Protein AF-A0A077QF29-F1 (afdb_monomer_lite)

Radius of gyration: 17.37 Å; chains: 1; bounding box: 36×33×51 Å

Organism: NCBI:txid1379677

pLDDT: mean 88.94, std 11.39, range [48.34, 98.44]

Secondary structure (DSSP, 8-state):
--EEES-TTS--GGGBTTTEEEGGGS-EE------S-HHHHHHHHHHHHHHHTTTSEEEEEE-PPPPHHHHHSTTTTSS--HHHHHHHHHHHHHHHHGGG--SSS--SEEEESS--SSHHHHHHHHHHHHHHS---

Foldseek 3Di:
DAAEAADPVDDCPPCDVVRYHYPVVFQEDDDFQAALDLVSRLVVQLVCLVVPQLPGQYERALAHDDDPVCVVCVPPPPHDDSVRSQVVSVVCPCVSQVVSQDLRRHHPHYDGPDPDDCPVVVSNVVSCCRNPVPDD

Structure (mmCIF, N/CA/C/O backbone):
data_AF-A0A077QF29-F1
#
_entry.id   AF-A0A077QF29-F1
#
loop_
_atom_site.group_PDB
_atom_site.id
_atom_site.type_symbol
_atom_site.label_atom_id
_atom_site.label_alt_id
_atom_site.label_comp_id
_atom_site.label_asym_id
_atom_site.label_entity_id
_atom_site.label_seq_id
_atom_site.pdbx_PDB_ins_code
_atom_site.Cartn_x
_atom_site.Cartn_y
_atom_site.Cartn_z
_atom_site.occupancy
_atom_site.B_iso_or_equiv
_atom_site.auth_seq_id
_atom_site.auth_comp_id
_atom_site.auth_asym_id
_atom_site.auth_atom_id
_atom_site.pdbx_PDB_model_num
ATOM 1 N N . MET A 1 1 ? -7.093 -14.120 17.976 1.00 74.12 1 MET A N 1
ATOM 2 C CA . MET A 1 1 ? -6.636 -14.261 16.576 1.00 74.12 1 MET A CA 1
ATOM 3 C C . MET A 1 1 ? -7.741 -13.731 15.676 1.00 74.12 1 MET A C 1
ATOM 5 O O . MET A 1 1 ? -8.896 -14.012 15.975 1.00 74.12 1 MET A O 1
ATOM 9 N N . LEU A 1 2 ? -7.404 -12.912 14.676 1.00 86.75 2 LEU A N 1
ATOM 10 C CA . LEU A 1 2 ? -8.354 -12.282 13.752 1.00 86.75 2 LEU A CA 1
ATOM 11 C C . LEU A 1 2 ? -8.259 -12.965 12.385 1.00 86.75 2 LEU A C 1
ATOM 13 O O . LEU A 1 2 ? -7.165 -13.097 11.846 1.00 86.75 2 LEU A O 1
ATOM 17 N N . PHE A 1 3 ? -9.400 -13.349 11.829 1.00 89.75 3 PHE A N 1
ATOM 18 C CA . PHE A 1 3 ? -9.544 -13.897 10.489 1.00 89.75 3 PHE A CA 1
ATOM 19 C C . PHE A 1 3 ? -10.504 -13.026 9.690 1.00 89.75 3 PHE A C 1
ATOM 21 O O . PHE A 1 3 ? -11.614 -12.742 10.141 1.00 89.75 3 PHE A O 1
ATOM 28 N N . VAL A 1 4 ? -10.077 -12.627 8.494 1.00 88.25 4 VAL A N 1
ATOM 29 C CA . VAL A 1 4 ? -10.879 -11.809 7.583 1.00 88.25 4 VAL A CA 1
ATOM 30 C C . VAL A 1 4 ? -11.149 -12.608 6.316 1.00 88.25 4 VAL A C 1
ATOM 32 O O . VAL A 1 4 ? -10.220 -13.052 5.643 1.00 88.25 4 VAL A O 1
ATOM 35 N N . VAL A 1 5 ? -12.425 -12.815 5.999 1.00 89.81 5 VAL A N 1
ATOM 36 C CA . VAL A 1 5 ? -12.879 -13.619 4.863 1.00 89.81 5 VAL A CA 1
ATOM 37 C C . VAL A 1 5 ? -13.361 -12.694 3.751 1.00 89.81 5 VAL A C 1
ATOM 39 O O . VAL A 1 5 ? -14.300 -11.921 3.919 1.00 89.81 5 VAL A O 1
ATOM 42 N N . LYS A 1 6 ? -12.696 -12.763 2.593 1.00 86.12 6 LYS A N 1
ATOM 43 C CA . LYS A 1 6 ? -13.027 -11.933 1.424 1.00 86.12 6 LYS A CA 1
ATOM 44 C C . LYS A 1 6 ? -14.309 -12.387 0.723 1.00 86.12 6 LYS A C 1
ATOM 46 O O . LYS A 1 6 ? -15.031 -11.554 0.190 1.00 86.12 6 LYS A O 1
ATOM 51 N N . ASN A 1 7 ? -14.566 -13.693 0.692 1.00 84.31 7 ASN A N 1
ATOM 52 C CA . ASN A 1 7 ? -15.738 -14.243 0.023 1.00 84.31 7 ASN A CA 1
ATOM 53 C C . ASN A 1 7 ? -16.963 -14.176 0.948 1.00 84.31 7 ASN A C 1
ATOM 55 O O . ASN A 1 7 ? -17.046 -14.933 1.914 1.00 84.31 7 ASN A O 1
ATOM 59 N N . SER A 1 8 ? -17.904 -13.285 0.636 1.00 78.06 8 SER A N 1
ATOM 60 C CA . SER A 1 8 ? -19.168 -13.134 1.366 1.00 78.06 8 SER A CA 1
ATOM 61 C C . SER A 1 8 ? -20.130 -14.311 1.190 1.00 78.06 8 SER A C 1
ATOM 63 O O . SER A 1 8 ? -21.058 -14.442 1.981 1.00 78.06 8 SER A O 1
ATOM 65 N N . ASP A 1 9 ? -19.907 -15.182 0.201 1.00 87.06 9 ASP A N 1
ATOM 66 C CA . ASP A 1 9 ? -20.739 -16.372 -0.028 1.00 87.06 9 ASP A CA 1
ATOM 67 C C . ASP A 1 9 ? -20.445 -17.484 0.994 1.00 87.06 9 ASP A C 1
ATOM 69 O O . ASP A 1 9 ? -21.198 -18.450 1.129 1.00 87.06 9 ASP A O 1
ATOM 73 N N . VAL A 1 10 ? -19.344 -17.361 1.742 1.00 89.38 10 VAL A N 1
ATOM 74 C CA . VAL A 1 10 ? -18.996 -18.280 2.826 1.00 89.38 10 VAL A CA 1
ATOM 75 C C . VAL A 1 10 ? -19.727 -17.858 4.094 1.00 89.38 10 VAL A C 1
ATOM 77 O O . VAL A 1 10 ? -19.377 -16.859 4.709 1.00 89.38 10 VAL A O 1
ATOM 80 N N . SER A 1 11 ? -20.691 -18.657 4.549 1.00 93.00 11 SER A N 1
ATOM 81 C CA . SER A 1 11 ? -21.360 -18.393 5.825 1.00 93.00 11 SER A CA 1
ATOM 82 C C . SER A 1 11 ? -20.416 -18.605 7.012 1.00 93.00 11 SER A C 1
ATOM 84 O O . SER A 1 11 ? -19.929 -19.711 7.257 1.00 93.00 11 SER A O 1
ATOM 86 N N . LEU A 1 12 ? -20.193 -17.544 7.791 1.00 93.50 12 LEU A N 1
ATOM 87 C CA . LEU A 1 12 ? -19.409 -17.606 9.029 1.00 93.50 12 LEU A CA 1
ATOM 88 C C . LEU A 1 12 ? -20.190 -18.200 10.218 1.00 93.50 12 LEU A C 1
ATOM 90 O O . LEU A 1 12 ? -19.576 -18.610 11.209 1.00 93.50 12 LEU A O 1
ATOM 94 N N . GLY A 1 13 ? -21.522 -18.290 10.123 1.00 95.00 13 GLY A N 1
ATOM 95 C CA . GLY A 1 13 ? -22.393 -18.830 11.171 1.00 95.00 13 GLY A CA 1
ATOM 96 C C . GLY A 1 13 ? -22.117 -18.215 12.548 1.00 95.00 13 GLY A C 1
ATOM 97 O O . GLY A 1 13 ? -21.867 -17.020 12.679 1.00 95.00 13 GLY A O 1
ATOM 98 N N . GLU A 1 14 ? -22.088 -19.048 13.589 1.00 96.31 14 GLU A N 1
ATOM 99 C CA . GLU A 1 14 ? -21.855 -18.609 14.975 1.00 96.31 14 GLU A CA 1
ATOM 100 C C . GLU A 1 14 ? -20.451 -18.047 15.255 1.00 96.31 14 GLU A C 1
ATOM 102 O O . GLU A 1 14 ? -20.200 -17.557 16.362 1.00 96.31 14 GLU A O 1
ATOM 107 N N . ARG A 1 15 ? -19.523 -18.153 14.292 1.00 94.81 15 ARG A N 1
ATOM 108 C CA . ARG A 1 15 ? -18.154 -17.623 14.403 1.00 94.81 15 ARG A CA 1
ATOM 109 C C . ARG A 1 15 ? -18.076 -16.147 14.026 1.00 94.81 15 ARG A C 1
ATOM 111 O O . ARG A 1 15 ? -17.096 -15.493 14.387 1.00 94.81 15 ARG A O 1
ATOM 118 N N . TYR A 1 16 ? -19.082 -15.632 13.318 1.00 94.94 16 TYR A N 1
ATOM 119 C CA . TYR A 1 16 ? -19.166 -14.222 12.961 1.00 94.94 16 TYR A CA 1
ATOM 120 C C . TYR A 1 16 ? -19.073 -13.339 14.211 1.00 94.94 16 TYR A C 1
ATOM 122 O O . TYR A 1 16 ? -19.732 -13.601 15.219 1.00 94.94 16 TYR A O 1
ATOM 130 N N . GLY A 1 17 ? -18.204 -12.328 14.178 1.00 92.75 17 GLY A N 1
ATOM 131 C CA . GLY A 1 17 ? -17.962 -11.441 15.319 1.00 92.75 17 GLY A CA 1
ATOM 132 C C . GLY A 1 17 ? -17.128 -12.056 16.452 1.00 92.75 17 GLY A C 1
ATOM 133 O O . GLY A 1 17 ? -16.771 -11.356 17.397 1.00 92.75 17 GLY A O 1
ATOM 134 N N . LYS A 1 18 ? -16.757 -13.342 16.367 1.00 94.19 18 LYS A N 1
ATOM 135 C CA . LYS A 1 18 ? -15.938 -14.060 17.365 1.00 94.19 18 LYS A CA 1
ATOM 136 C C . LYS A 1 18 ? -14.524 -14.325 16.846 1.00 94.19 18 LYS A C 1
ATOM 138 O O . LYS A 1 18 ? -14.000 -15.433 16.941 1.00 94.19 18 LYS A O 1
ATOM 143 N N . GLY A 1 19 ? -13.919 -13.298 16.253 1.00 92.06 19 GLY A N 1
ATOM 144 C CA . GLY A 1 19 ? -12.601 -13.376 15.617 1.00 92.06 19 GLY A CA 1
ATOM 145 C C . GLY A 1 19 ? -12.637 -13.711 14.124 1.00 92.06 19 GLY A C 1
ATOM 146 O O . GLY A 1 19 ? -11.588 -13.646 13.496 1.00 92.06 19 GLY A O 1
ATOM 147 N N . PHE A 1 20 ? -13.808 -14.009 13.552 1.00 94.38 20 PHE A N 1
ATOM 148 C CA . PHE A 1 20 ? -14.023 -14.137 12.109 1.00 94.38 20 PHE A CA 1
ATOM 149 C C . PHE A 1 20 ? -14.941 -13.017 11.629 1.00 94.38 20 PHE A C 1
ATOM 151 O O . PHE A 1 20 ? -16.022 -12.818 12.187 1.00 94.38 20 PHE A O 1
ATOM 158 N N . PHE A 1 21 ? -14.509 -12.317 10.590 1.00 93.00 21 PHE A N 1
ATOM 159 C CA . PHE A 1 21 ? -15.206 -11.174 10.011 1.00 93.00 21 PHE A CA 1
ATOM 160 C C . PHE A 1 21 ? -15.146 -11.262 8.490 1.00 93.00 21 PHE A C 1
ATOM 162 O O . PHE A 1 21 ? -14.212 -11.845 7.932 1.00 93.00 21 PHE A O 1
ATOM 169 N N . TYR A 1 22 ? -16.122 -10.680 7.809 1.00 92.50 22 TYR A N 1
ATOM 170 C CA . TYR A 1 22 ? -16.026 -10.429 6.382 1.00 92.50 22 TYR A CA 1
ATOM 171 C C . TYR A 1 22 ? -15.117 -9.231 6.124 1.00 92.50 22 TYR A C 1
ATOM 173 O O . TYR A 1 22 ? -14.988 -8.329 6.950 1.00 92.50 22 TYR A O 1
ATOM 181 N N . LEU A 1 23 ? -14.506 -9.180 4.941 1.00 87.69 23 LEU A N 1
ATOM 182 C CA . LEU A 1 23 ? -13.708 -8.017 4.548 1.00 87.69 23 LEU A CA 1
ATOM 183 C C . LEU A 1 23 ? -14.537 -6.722 4.546 1.00 87.69 23 LEU A C 1
ATOM 185 O O . LEU A 1 23 ? -14.024 -5.675 4.923 1.00 87.69 23 LEU A O 1
ATOM 189 N N . ASN A 1 24 ? -15.819 -6.818 4.182 1.00 88.50 24 ASN A N 1
ATOM 190 C CA . ASN A 1 24 ? -16.746 -5.685 4.132 1.00 88.50 24 ASN A CA 1
ATOM 191 C C . ASN A 1 24 ? -17.156 -5.161 5.517 1.00 88.50 24 ASN A C 1
ATOM 193 O O . ASN A 1 24 ? -17.722 -4.074 5.597 1.00 88.50 24 ASN A O 1
ATOM 197 N N . ASP A 1 25 ? -16.856 -5.890 6.597 1.00 90.75 25 ASP A N 1
ATOM 198 C CA . ASP A 1 25 ? -17.060 -5.381 7.958 1.00 90.75 25 ASP A CA 1
ATOM 199 C C . ASP A 1 25 ? -16.033 -4.292 8.308 1.00 90.75 25 ASP A C 1
ATOM 201 O O . ASP A 1 25 ? -16.210 -3.539 9.266 1.00 90.75 25 ASP A O 1
ATOM 205 N N . PHE A 1 26 ? -14.950 -4.194 7.530 1.00 88.62 26 PHE A N 1
ATOM 206 C CA . PHE A 1 26 ? -13.930 -3.170 7.676 1.00 88.62 26 PHE A CA 1
ATOM 207 C C . PHE A 1 26 ? -14.148 -2.069 6.646 1.00 88.62 26 PHE A C 1
ATOM 209 O O . PHE A 1 26 ? -14.251 -2.329 5.447 1.00 88.62 26 PHE A O 1
ATOM 216 N N . ASN A 1 27 ? -14.126 -0.817 7.107 1.00 92.44 27 ASN A N 1
ATOM 217 C CA . ASN A 1 27 ? -14.143 0.344 6.225 1.00 92.44 27 ASN A CA 1
ATOM 218 C C . ASN A 1 27 ? -12.773 0.531 5.549 1.00 92.44 27 ASN A C 1
ATOM 220 O O . ASN A 1 27 ? -12.017 1.438 5.897 1.00 92.44 27 ASN A O 1
ATOM 224 N N . MET A 1 28 ? -12.402 -0.390 4.659 1.00 92.56 28 MET A N 1
ATOM 225 C CA . MET A 1 28 ? -11.094 -0.430 4.015 1.00 92.56 28 MET A CA 1
ATOM 226 C C . MET A 1 28 ? -11.155 0.142 2.598 1.00 92.56 28 MET A C 1
ATOM 228 O O . MET A 1 28 ? -11.972 -0.277 1.780 1.00 92.56 28 MET A O 1
ATOM 232 N N . TYR A 1 29 ? -10.227 1.039 2.275 1.00 95.56 29 TYR A N 1
ATOM 233 C CA . TYR A 1 29 ? -9.991 1.479 0.906 1.00 95.56 29 TYR A CA 1
ATOM 234 C C . TYR A 1 29 ? -8.842 0.674 0.287 1.00 95.56 29 TYR A C 1
ATOM 236 O O . TYR A 1 29 ? -7.713 0.712 0.776 1.00 95.56 29 TYR A O 1
ATOM 244 N N . ASN A 1 30 ? -9.132 -0.048 -0.798 1.00 93.19 30 ASN A N 1
ATOM 245 C CA . ASN A 1 30 ? -8.172 -0.881 -1.522 1.00 93.19 30 ASN A CA 1
ATOM 246 C C . ASN A 1 30 ? -8.464 -0.823 -3.031 1.00 93.19 30 ASN A C 1
ATOM 248 O O . ASN A 1 30 ? -9.420 -1.444 -3.502 1.00 93.19 30 ASN A O 1
ATOM 252 N N . ARG A 1 31 ? -7.665 -0.052 -3.781 1.00 94.75 31 ARG A N 1
ATOM 253 C CA . ARG A 1 31 ? -7.764 0.058 -5.246 1.00 94.75 31 ARG A CA 1
ATOM 254 C C . ARG A 1 31 ? -6.401 0.304 -5.893 1.00 94.75 31 ARG A C 1
ATOM 256 O O . ARG A 1 31 ? -5.800 1.363 -5.685 1.00 94.75 31 ARG A O 1
ATOM 263 N N . TYR A 1 32 ? -6.007 -0.600 -6.787 1.00 93.12 32 TYR A N 1
ATOM 264 C CA . TYR A 1 32 ? -4.843 -0.446 -7.665 1.00 93.12 32 TYR A CA 1
ATOM 265 C C . TYR A 1 32 ? -4.910 0.820 -8.529 1.00 93.12 32 TYR A C 1
ATOM 267 O O . TYR A 1 32 ? -5.989 1.360 -8.798 1.00 93.12 32 TYR A O 1
ATOM 275 N N . SER A 1 33 ? -3.741 1.285 -8.967 1.00 94.00 33 SER A N 1
ATOM 276 C CA . SER A 1 33 ? -3.586 2.356 -9.958 1.00 94.00 33 SER A CA 1
ATOM 277 C C . SER A 1 33 ? -3.821 1.877 -11.395 1.00 94.00 33 SER A C 1
ATOM 279 O O . SER A 1 33 ? -4.205 2.681 -12.237 1.00 94.00 33 SER A O 1
ATOM 281 N N . ASN A 1 34 ? -3.640 0.574 -11.659 1.00 92.38 34 ASN A N 1
ATOM 282 C CA . ASN A 1 34 ? -3.739 -0.051 -12.984 1.00 92.38 34 ASN A CA 1
ATOM 283 C C . ASN A 1 34 ? -2.832 0.622 -14.030 1.00 92.38 34 ASN A C 1
ATOM 285 O O . ASN A 1 34 ? -3.274 0.954 -15.129 1.00 92.38 34 ASN A O 1
ATOM 289 N N . THR A 1 35 ? -1.570 0.859 -13.671 1.00 91.00 35 THR A N 1
ATOM 290 C CA . THR A 1 35 ? -0.559 1.391 -14.588 1.00 91.00 35 THR A CA 1
ATOM 291 C C . THR A 1 35 ? 0.790 0.714 -14.382 1.00 91.00 35 THR A C 1
ATOM 293 O O . THR A 1 35 ? 1.133 0.278 -13.284 1.00 91.00 35 THR A O 1
ATOM 296 N N . GLU A 1 36 ? 1.551 0.665 -15.463 1.00 88.44 36 GLU A N 1
ATOM 297 C CA . GLU A 1 36 ? 2.948 0.264 -15.569 1.00 88.44 36 GLU A CA 1
ATOM 298 C C . GLU A 1 36 ? 3.922 1.398 -15.223 1.00 88.44 36 GLU A C 1
ATOM 300 O O . GLU A 1 36 ? 5.120 1.177 -15.105 1.00 88.44 36 GLU A O 1
ATOM 305 N N . ASN A 1 37 ? 3.434 2.633 -15.078 1.00 92.94 37 ASN A N 1
ATOM 306 C CA . ASN A 1 37 ? 4.279 3.794 -14.847 1.00 92.94 37 ASN A CA 1
ATOM 307 C C . ASN A 1 37 ? 4.405 4.103 -13.346 1.00 92.94 37 ASN A C 1
ATOM 309 O O . ASN A 1 37 ? 3.422 4.461 -12.692 1.00 92.94 37 ASN A O 1
ATOM 313 N N . LEU A 1 38 ? 5.632 4.036 -12.818 1.00 94.62 38 LEU A N 1
ATOM 314 C CA . LEU A 1 38 ? 5.944 4.295 -11.406 1.00 94.62 38 LEU A CA 1
ATOM 315 C C . LEU A 1 38 ? 5.432 5.648 -10.903 1.00 94.62 38 LEU A C 1
ATOM 317 O O . LEU A 1 38 ? 4.818 5.719 -9.838 1.00 94.62 38 LEU A O 1
ATOM 321 N N . PHE A 1 39 ? 5.655 6.721 -11.662 1.00 95.75 39 PHE A N 1
ATOM 322 C CA . PHE A 1 39 ? 5.233 8.058 -11.251 1.00 95.75 39 PHE A CA 1
ATOM 323 C C . PHE A 1 39 ? 3.706 8.159 -11.160 1.00 95.75 39 PHE A C 1
ATOM 325 O O . PHE A 1 39 ? 3.177 8.660 -10.166 1.00 95.75 39 PHE A O 1
ATOM 332 N N . ASN A 1 40 ? 2.996 7.640 -12.163 1.00 96.56 40 ASN A N 1
ATOM 333 C CA . ASN A 1 40 ? 1.536 7.633 -12.186 1.00 96.56 40 ASN A CA 1
ATOM 334 C C . ASN A 1 40 ? 0.966 6.783 -11.049 1.00 96.56 40 ASN A C 1
ATOM 336 O O . ASN A 1 40 ? 0.041 7.226 -10.371 1.00 96.56 40 ASN A O 1
ATOM 340 N N . MET A 1 41 ? 1.539 5.600 -10.804 1.00 97.31 41 MET A N 1
ATOM 341 C CA . MET A 1 41 ? 1.144 4.731 -9.697 1.00 97.31 41 MET A CA 1
ATOM 342 C C . MET A 1 41 ? 1.346 5.431 -8.353 1.00 97.31 41 MET A C 1
ATOM 344 O O . MET A 1 41 ? 0.404 5.504 -7.568 1.00 97.31 41 MET A O 1
ATOM 348 N N . GLY A 1 42 ? 2.512 6.039 -8.122 1.00 97.44 42 GLY A N 1
ATOM 349 C CA . GLY A 1 42 ? 2.771 6.789 -6.896 1.00 97.44 42 GLY A CA 1
ATOM 350 C C . GLY A 1 42 ? 1.808 7.960 -6.704 1.00 97.44 42 GLY A C 1
ATOM 351 O O . GLY A 1 42 ? 1.177 8.082 -5.656 1.00 97.44 42 GLY A O 1
ATOM 352 N N . SER A 1 43 ? 1.645 8.800 -7.727 1.00 97.81 43 SER A N 1
ATOM 353 C CA . SER A 1 43 ? 0.736 9.952 -7.692 1.00 97.81 43 SER A CA 1
ATOM 354 C C . SER A 1 43 ? -0.708 9.544 -7.372 1.00 97.81 43 SER A C 1
ATOM 356 O O . SER A 1 43 ? -1.334 10.113 -6.474 1.00 97.81 43 SER A O 1
ATOM 358 N N . ASP A 1 44 ? -1.216 8.510 -8.046 1.00 98.25 44 ASP A N 1
ATOM 359 C CA . ASP A 1 44 ? -2.553 7.963 -7.818 1.00 98.25 44 ASP A CA 1
ATOM 360 C C . ASP A 1 44 ? -2.709 7.405 -6.396 1.00 98.25 44 ASP A C 1
ATOM 362 O O . ASP A 1 44 ? -3.639 7.780 -5.676 1.00 98.25 44 ASP A O 1
ATOM 366 N N . GLN A 1 45 ? -1.778 6.556 -5.957 1.00 98.25 45 GLN A N 1
ATOM 367 C CA . GLN A 1 45 ? -1.844 5.926 -4.643 1.00 98.25 45 GLN A CA 1
ATOM 368 C C . GLN A 1 45 ? -1.763 6.949 -3.505 1.00 98.25 45 GLN A C 1
ATOM 370 O O . GLN A 1 45 ? -2.504 6.839 -2.528 1.00 98.25 45 GLN A O 1
ATOM 375 N N . PHE A 1 46 ? -0.937 7.989 -3.629 1.00 97.94 46 PHE A N 1
ATOM 376 C CA . PHE A 1 46 ? -0.839 9.027 -2.601 1.00 97.94 46 PHE A CA 1
ATOM 377 C C . PHE A 1 46 ? -2.016 9.992 -2.604 1.00 97.94 46 PHE A C 1
ATOM 379 O O . PHE A 1 46 ? -2.434 10.427 -1.531 1.00 97.94 46 PHE A O 1
ATOM 386 N N . LYS A 1 47 ? -2.603 10.279 -3.771 1.00 98.25 47 LYS A N 1
ATOM 387 C CA . LYS A 1 47 ? -3.874 11.006 -3.842 1.00 98.25 47 LYS A CA 1
ATOM 388 C C . LYS A 1 47 ? -4.970 10.239 -3.100 1.00 98.25 47 LYS A C 1
ATOM 390 O O . LYS A 1 47 ? -5.631 10.810 -2.237 1.00 98.25 47 LYS A O 1
ATOM 395 N N . LYS A 1 48 ? -5.106 8.936 -3.373 1.00 98.44 48 LYS A N 1
ATOM 396 C CA . LYS A 1 48 ? -6.049 8.049 -2.674 1.00 98.44 48 LYS A CA 1
ATOM 397 C C . LYS A 1 48 ? -5.763 7.994 -1.171 1.00 98.44 48 LYS A C 1
ATOM 399 O O . LYS A 1 48 ? -6.685 8.085 -0.370 1.00 98.44 48 LYS A O 1
ATOM 404 N N . MET A 1 49 ? -4.496 7.897 -0.770 1.00 98.12 49 MET A N 1
ATOM 405 C CA . MET A 1 49 ? -4.121 7.883 0.646 1.00 98.12 49 MET A CA 1
ATOM 406 C C . MET A 1 49 ? -4.539 9.175 1.346 1.00 98.12 49 MET A C 1
ATOM 408 O O . MET A 1 49 ? -5.137 9.125 2.415 1.00 98.12 49 MET A O 1
ATOM 412 N N . HIS A 1 50 ? -4.269 10.328 0.735 1.00 97.69 50 HIS A N 1
ATOM 413 C CA . HIS A 1 50 ? -4.652 11.623 1.290 1.00 97.69 50 HIS A CA 1
ATOM 414 C C . HIS A 1 50 ? -6.172 11.768 1.441 1.00 97.69 50 HIS A C 1
ATOM 416 O O . HIS A 1 50 ? -6.642 12.298 2.444 1.00 97.69 50 HIS A O 1
ATOM 422 N N . GLU A 1 51 ? -6.932 11.268 0.468 1.00 98.06 51 GLU A N 1
ATOM 423 C CA . GLU A 1 51 ? -8.393 11.347 0.452 1.00 98.06 51 GLU A CA 1
ATOM 424 C C . GLU A 1 51 ? -9.053 10.388 1.460 1.00 98.06 51 GLU A C 1
ATOM 426 O O . GLU A 1 51 ? -9.979 10.784 2.168 1.00 98.06 51 GLU A O 1
ATOM 431 N N . TYR A 1 52 ? -8.573 9.143 1.567 1.00 98.12 52 TYR A N 1
ATOM 432 C CA . TYR A 1 52 ? -9.292 8.079 2.282 1.00 98.12 52 TYR A CA 1
ATOM 433 C C . TYR A 1 52 ? -8.677 7.673 3.626 1.00 98.12 52 TYR A C 1
ATOM 435 O O . TYR A 1 52 ? -9.433 7.302 4.524 1.00 98.12 52 TYR A O 1
ATOM 443 N N . ALA A 1 53 ? -7.356 7.773 3.825 1.00 96.88 53 ALA A N 1
ATOM 444 C CA . ALA A 1 53 ? -6.714 7.344 5.077 1.00 96.88 53 ALA A CA 1
ATOM 445 C C . ALA A 1 53 ? -7.248 8.030 6.354 1.00 96.88 53 ALA A C 1
ATOM 447 O O . ALA A 1 53 ? -7.316 7.365 7.386 1.00 96.88 53 ALA A O 1
ATOM 448 N N . PRO A 1 54 ? -7.702 9.303 6.329 1.00 95.88 54 PRO A N 1
ATOM 449 C CA . PRO A 1 54 ? -8.282 9.919 7.523 1.00 95.88 54 PRO A CA 1
ATOM 450 C C . PRO A 1 54 ? -9.587 9.270 8.018 1.00 95.88 54 PRO A C 1
ATOM 452 O O . PRO A 1 54 ? -9.965 9.483 9.168 1.00 95.88 54 PRO A O 1
ATOM 455 N N . SER A 1 55 ? -10.302 8.526 7.166 1.00 96.06 55 SER A N 1
ATOM 456 C CA . SER A 1 55 ? -11.630 7.961 7.473 1.00 96.06 55 SER A CA 1
ATOM 457 C C . SER A 1 55 ? -11.758 6.452 7.227 1.00 96.06 55 SER A C 1
ATOM 459 O O . SER A 1 55 ? -12.752 5.848 7.635 1.00 96.06 55 SER A O 1
ATOM 461 N N . HIS A 1 56 ? -10.770 5.833 6.581 1.00 95.62 56 HIS A N 1
ATOM 462 C CA . HIS A 1 56 ? -10.765 4.426 6.185 1.00 95.62 56 HIS A CA 1
ATOM 463 C C . HIS A 1 56 ? -9.457 3.764 6.609 1.00 95.62 56 HIS A C 1
ATOM 465 O O . HIS A 1 56 ? -8.408 4.404 6.642 1.00 95.62 56 HIS A O 1
ATOM 471 N N . TYR A 1 57 ? -9.495 2.448 6.820 1.00 94.25 57 TYR A N 1
ATOM 472 C CA . TYR A 1 57 ? -8.269 1.661 6.775 1.00 94.25 57 TYR A CA 1
ATOM 473 C C . TYR A 1 57 ? -7.721 1.710 5.349 1.00 94.25 57 TYR A C 1
ATOM 475 O O . TYR A 1 57 ? -8.368 1.239 4.414 1.00 94.25 57 TYR A O 1
ATOM 483 N N . PHE A 1 58 ? -6.548 2.297 5.160 1.00 97.12 58 PHE A N 1
ATOM 484 C CA . PHE A 1 58 ? -5.979 2.477 3.834 1.00 97.12 58 PHE A CA 1
ATOM 485 C C . PHE A 1 58 ? -4.965 1.379 3.517 1.00 97.12 58 PHE A C 1
ATOM 487 O O . PHE A 1 58 ? -3.978 1.202 4.236 1.00 97.12 58 PHE A O 1
ATOM 494 N N . LEU A 1 59 ? -5.197 0.655 2.422 1.00 96.88 59 LEU A N 1
ATOM 495 C CA . LEU A 1 59 ? -4.231 -0.274 1.850 1.00 96.88 59 LEU A CA 1
ATOM 496 C C . LEU A 1 59 ? -3.516 0.414 0.686 1.00 96.88 59 LEU A C 1
ATOM 498 O O . LEU A 1 59 ? -4.122 0.698 -0.348 1.00 96.88 59 LEU A O 1
ATOM 502 N N . LEU A 1 60 ? -2.214 0.649 0.850 1.00 97.88 60 LEU A N 1
ATOM 503 C CA . LEU A 1 60 ? -1.354 1.125 -0.226 1.00 97.88 60 LEU A CA 1
ATOM 504 C C . LEU A 1 60 ? -1.075 -0.030 -1.187 1.00 97.88 60 LEU A C 1
ATOM 506 O O . LEU A 1 60 ? -0.382 -0.979 -0.822 1.00 97.88 60 LEU A O 1
ATOM 510 N N . SER A 1 61 ? -1.626 0.053 -2.397 1.00 96.88 61 SER A N 1
ATOM 511 C CA . SER A 1 61 ? -1.400 -0.929 -3.460 1.00 96.88 61 SER A CA 1
ATOM 512 C C . SER A 1 61 ? -0.188 -0.501 -4.280 1.00 96.88 61 SER A C 1
ATOM 514 O O . SER A 1 61 ? -0.324 0.214 -5.274 1.00 96.88 61 SER A O 1
ATOM 516 N N . TRP A 1 62 ? 1.004 -0.900 -3.842 1.00 96.75 62 TRP A N 1
ATOM 517 C CA . TRP A 1 62 ? 2.273 -0.518 -4.459 1.00 96.75 62 TRP A CA 1
ATOM 518 C C . TRP A 1 62 ? 2.736 -1.565 -5.475 1.00 96.75 62 TRP A C 1
ATOM 520 O O . TRP A 1 62 ? 3.775 -2.208 -5.337 1.00 96.75 62 TRP A O 1
ATOM 530 N N . THR A 1 63 ? 1.912 -1.741 -6.504 1.00 92.31 63 THR A N 1
ATOM 531 C CA . THR A 1 63 ? 2.111 -2.732 -7.561 1.00 92.31 63 THR A CA 1
ATOM 532 C C . THR A 1 63 ? 1.949 -2.058 -8.914 1.00 92.31 63 THR A C 1
ATOM 534 O O . THR A 1 63 ? 0.906 -1.460 -9.193 1.00 92.31 63 THR A O 1
ATOM 537 N N . LEU A 1 64 ? 2.968 -2.177 -9.766 1.00 90.88 64 LEU A N 1
ATOM 538 C CA . LEU A 1 64 ? 2.861 -1.835 -11.180 1.00 90.88 64 LEU A CA 1
ATOM 539 C C . LEU A 1 64 ? 2.177 -2.974 -11.933 1.00 90.88 64 LEU A C 1
ATOM 541 O O . LEU A 1 64 ? 2.546 -4.137 -11.796 1.00 90.88 64 LEU A O 1
ATOM 545 N N . THR A 1 65 ? 1.178 -2.636 -12.738 1.00 84.62 65 THR A N 1
ATOM 546 C CA . THR A 1 65 ? 0.458 -3.607 -13.568 1.00 84.62 65 THR A CA 1
ATOM 547 C C . THR A 1 65 ? 0.954 -3.516 -14.999 1.00 84.62 65 THR A C 1
ATOM 549 O O . THR A 1 65 ? 1.086 -2.411 -15.518 1.00 84.62 65 THR A O 1
ATOM 552 N N . GLN A 1 66 ? 1.160 -4.648 -15.667 1.00 78.38 66 GLN A N 1
ATOM 553 C CA . GLN A 1 66 ? 1.489 -4.636 -17.092 1.00 78.38 66 GLN A CA 1
ATOM 554 C C . GLN A 1 66 ? 0.327 -4.106 -17.934 1.00 78.38 66 GLN A C 1
ATOM 556 O O . GLN A 1 66 ? -0.827 -4.485 -17.721 1.00 78.38 66 GLN A O 1
ATOM 561 N N . SER A 1 67 ? 0.635 -3.282 -18.935 1.00 75.62 67 SER A N 1
ATOM 562 C CA . SER A 1 67 ? -0.334 -2.952 -19.982 1.00 75.62 67 SER A CA 1
ATOM 563 C C . SER A 1 67 ? -0.502 -4.114 -20.967 1.00 75.62 67 SER A C 1
ATOM 565 O O . SER A 1 67 ? 0.351 -5.000 -21.073 1.00 75.62 67 SER A O 1
ATOM 567 N N . SER A 1 68 ? -1.596 -4.112 -21.736 1.00 68.69 68 SER A N 1
ATOM 568 C CA . SER A 1 68 ? -1.880 -5.168 -22.721 1.00 68.69 68 SER A CA 1
ATOM 569 C C . SER A 1 68 ? -0.755 -5.338 -23.747 1.00 68.69 68 SER A C 1
ATOM 571 O O . SER A 1 68 ? -0.491 -6.453 -24.186 1.00 68.69 68 SER A O 1
ATOM 573 N N . ILE A 1 69 ? -0.072 -4.246 -24.111 1.00 64.88 69 ILE A N 1
ATOM 574 C CA . ILE A 1 69 ? 1.065 -4.280 -25.038 1.00 64.88 69 ILE A CA 1
ATOM 575 C C . ILE A 1 69 ? 2.253 -4.985 -24.378 1.00 64.88 69 ILE A C 1
ATOM 577 O O . ILE A 1 69 ? 2.777 -5.926 -24.964 1.00 64.88 69 ILE A O 1
ATOM 581 N N . GLN A 1 70 ? 2.612 -4.614 -23.143 1.00 64.56 70 GLN A N 1
ATOM 582 C CA . GLN A 1 70 ? 3.710 -5.255 -22.405 1.00 64.56 70 GLN A CA 1
ATOM 583 C C . GLN A 1 70 ? 3.458 -6.749 -22.167 1.00 64.56 70 GLN A C 1
ATOM 585 O O . GLN A 1 70 ? 4.383 -7.554 -22.241 1.00 64.56 70 GLN A O 1
ATOM 590 N N . ALA A 1 71 ? 2.203 -7.137 -21.922 1.00 68.44 71 ALA A N 1
ATOM 591 C CA . ALA A 1 71 ? 1.827 -8.538 -21.767 1.00 68.44 71 ALA A CA 1
ATOM 592 C C . ALA A 1 71 ? 2.054 -9.347 -23.060 1.00 68.44 71 ALA A C 1
ATOM 594 O O . ALA A 1 71 ? 2.496 -10.492 -22.998 1.00 68.44 71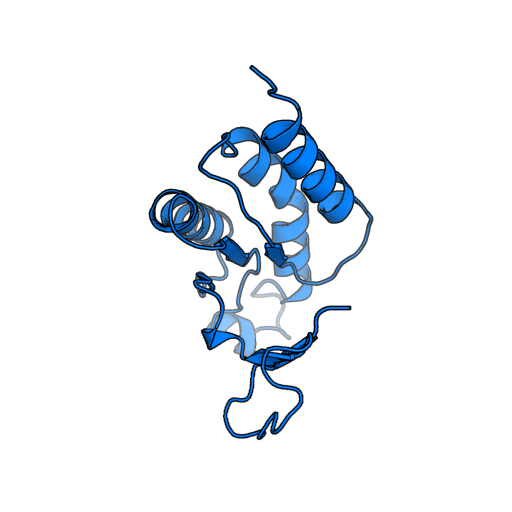 ALA A O 1
ATOM 595 N N . ILE A 1 72 ? 1.793 -8.748 -24.229 1.00 65.56 72 ILE A N 1
ATOM 596 C CA . ILE A 1 72 ? 1.975 -9.391 -25.541 1.00 65.56 72 ILE A CA 1
ATOM 597 C C . ILE A 1 72 ? 3.454 -9.395 -25.966 1.00 65.56 72 ILE A C 1
ATOM 599 O O . ILE A 1 72 ? 3.906 -10.350 -26.595 1.00 65.56 72 ILE A O 1
ATOM 603 N N . THR A 1 73 ? 4.230 -8.367 -25.608 1.00 64.38 73 THR A N 1
ATOM 604 C CA . THR A 1 73 ? 5.646 -8.219 -25.996 1.00 64.38 73 THR A CA 1
ATOM 605 C C . THR A 1 73 ? 6.641 -8.689 -24.933 1.00 64.38 73 THR A C 1
ATOM 607 O O . THR A 1 73 ? 7.844 -8.458 -25.072 1.00 64.38 73 THR A O 1
ATOM 610 N N . CYS A 1 74 ? 6.185 -9.377 -23.880 1.00 58.41 74 CYS A N 1
ATOM 611 C CA . CYS A 1 74 ? 7.041 -9.754 -22.748 1.00 58.41 74 CYS A CA 1
ATOM 612 C C . CYS A 1 74 ? 8.222 -10.659 -23.148 1.00 58.41 74 CYS A C 1
ATOM 614 O O . CYS A 1 74 ? 9.261 -10.646 -22.495 1.00 58.41 74 CYS A O 1
ATOM 616 N N . ALA A 1 75 ? 8.086 -11.411 -24.247 1.00 61.47 75 ALA A N 1
ATOM 617 C CA . ALA A 1 75 ? 9.116 -12.304 -24.770 1.00 61.47 75 ALA A CA 1
ATOM 618 C C . ALA A 1 75 ? 10.122 -11.612 -25.710 1.00 61.47 75 ALA A C 1
ATOM 620 O O . ALA A 1 75 ? 11.097 -12.240 -26.117 1.00 61.47 75 ALA A O 1
ATOM 621 N N . THR A 1 76 ? 9.894 -10.348 -26.095 1.00 57.44 76 THR A N 1
ATOM 622 C CA . THR A 1 76 ? 10.620 -9.708 -27.206 1.00 57.44 76 THR A CA 1
ATOM 623 C C . THR A 1 76 ? 11.546 -8.557 -26.802 1.00 57.44 76 THR A C 1
ATOM 625 O O . THR A 1 76 ? 12.007 -7.843 -27.681 1.00 57.44 76 THR A O 1
ATOM 628 N N . THR A 1 77 ? 11.877 -8.359 -25.518 1.00 58.03 77 THR A N 1
ATOM 629 C CA . THR A 1 77 ? 12.756 -7.268 -24.996 1.00 58.03 77 THR A CA 1
ATOM 630 C C . THR A 1 77 ? 12.276 -5.827 -25.250 1.00 58.03 77 THR A C 1
ATOM 632 O O . THR A 1 77 ? 12.951 -4.880 -24.868 1.00 58.03 77 THR A O 1
ATOM 635 N N . VAL A 1 78 ? 11.104 -5.636 -25.865 1.00 60.12 78 VAL A N 1
ATOM 636 C CA . VAL A 1 78 ? 10.547 -4.307 -26.208 1.00 60.12 78 VAL A CA 1
ATOM 637 C C . VAL A 1 78 ? 9.844 -3.645 -25.012 1.00 60.12 78 VAL A C 1
ATOM 639 O O . VAL A 1 78 ? 9.553 -2.453 -25.039 1.00 60.12 78 VAL A O 1
ATOM 642 N N . SER A 1 79 ? 9.578 -4.400 -23.950 1.00 64.44 79 SER A N 1
ATOM 643 C CA . SER A 1 79 ? 8.865 -3.935 -22.763 1.00 64.44 79 SER A CA 1
ATOM 644 C C . SER A 1 79 ? 9.424 -4.561 -21.499 1.00 64.44 79 SER A C 1
ATOM 646 O O . SER A 1 79 ? 9.739 -5.753 -21.516 1.00 64.44 79 SER A O 1
ATOM 648 N N . ASP A 1 80 ? 9.414 -3.797 -20.407 1.00 70.00 80 ASP A N 1
ATOM 649 C CA . ASP A 1 80 ? 9.731 -4.310 -19.078 1.00 70.00 80 ASP A CA 1
ATOM 650 C C . ASP A 1 80 ? 8.839 -5.510 -18.730 1.00 70.00 80 ASP A C 1
ATOM 652 O O . ASP A 1 80 ? 7.609 -5.510 -18.886 1.00 70.00 80 ASP A O 1
ATOM 656 N N . SER A 1 81 ? 9.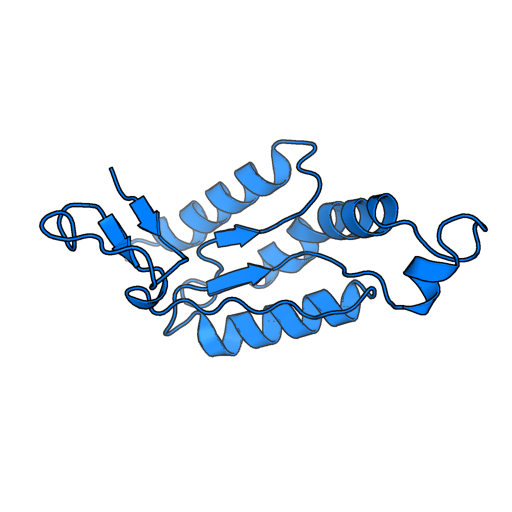480 -6.563 -18.248 1.00 80.25 81 SER A N 1
ATOM 657 C CA . SER A 1 81 ? 8.812 -7.715 -17.665 1.00 80.25 81 SER A CA 1
ATOM 658 C C . SER A 1 81 ? 8.145 -7.341 -16.339 1.00 80.25 81 SER A C 1
ATOM 660 O O . SER A 1 81 ? 8.522 -6.381 -15.668 1.00 80.25 81 SER A O 1
ATOM 662 N N . ILE A 1 82 ? 7.179 -8.151 -15.891 1.00 82.31 82 ILE A N 1
ATOM 663 C CA . ILE A 1 82 ? 6.527 -7.938 -14.591 1.00 82.31 82 ILE A CA 1
ATOM 664 C C . ILE A 1 82 ? 7.549 -7.940 -13.445 1.00 82.31 82 ILE A C 1
ATOM 666 O O . ILE A 1 82 ? 7.399 -7.198 -12.484 1.00 82.31 82 ILE A O 1
ATOM 670 N N . LYS A 1 83 ? 8.633 -8.716 -13.564 1.00 84.62 83 LYS A N 1
ATOM 671 C CA . LYS A 1 83 ? 9.693 -8.762 -12.554 1.00 84.62 83 LYS A CA 1
ATOM 672 C C . LYS A 1 83 ? 10.483 -7.452 -12.491 1.00 84.62 83 LYS A C 1
ATOM 674 O O . LYS A 1 83 ? 10.799 -6.998 -11.397 1.00 84.62 83 LYS A O 1
ATOM 679 N N . GLU A 1 84 ? 10.784 -6.847 -13.639 1.00 86.56 84 GLU A N 1
ATOM 680 C CA . GLU A 1 84 ? 11.460 -5.544 -13.703 1.00 86.56 84 GLU A CA 1
ATOM 681 C C . GLU A 1 84 ? 10.570 -4.430 -13.152 1.00 86.56 84 GLU A C 1
ATOM 683 O O . GLU A 1 84 ? 11.029 -3.659 -12.312 1.00 86.56 84 GLU A O 1
ATOM 688 N N . LEU A 1 85 ? 9.284 -4.413 -13.521 1.00 88.75 85 LEU A N 1
ATOM 689 C CA . LEU A 1 85 ? 8.309 -3.460 -12.979 1.00 88.75 85 LEU A CA 1
ATOM 690 C C . LEU A 1 85 ? 8.196 -3.565 -11.453 1.00 88.75 85 LEU A C 1
ATOM 692 O O . LEU A 1 85 ? 8.182 -2.560 -10.745 1.00 88.75 85 LEU A O 1
ATOM 696 N N . VAL A 1 86 ? 8.147 -4.784 -10.921 1.00 89.88 86 VAL A N 1
ATOM 697 C CA . VAL A 1 86 ? 8.057 -4.975 -9.474 1.00 89.88 86 VAL A CA 1
ATOM 698 C C . VAL A 1 86 ? 9.341 -4.541 -8.763 1.00 89.88 86 VAL A C 1
ATOM 700 O O . VAL A 1 86 ? 9.258 -3.890 -7.724 1.00 89.88 86 VAL A O 1
ATOM 703 N N . ASN A 1 87 ? 10.521 -4.832 -9.317 1.00 92.25 87 ASN A N 1
ATOM 704 C CA . ASN A 1 87 ? 11.781 -4.352 -8.742 1.00 92.25 87 ASN A CA 1
ATOM 705 C C . ASN A 1 87 ? 11.835 -2.818 -8.735 1.00 92.25 87 ASN A C 1
ATOM 707 O O . ASN A 1 87 ? 12.133 -2.225 -7.703 1.00 92.25 87 ASN A O 1
ATOM 711 N N . GLN A 1 88 ? 11.441 -2.177 -9.840 1.00 94.19 88 GLN A N 1
ATOM 712 C CA . GLN A 1 88 ? 11.357 -0.720 -9.936 1.00 94.19 88 GLN A CA 1
ATOM 713 C C . GLN A 1 88 ? 10.418 -0.126 -8.874 1.00 94.19 88 GLN A C 1
ATOM 715 O O . GLN A 1 88 ? 10.735 0.893 -8.259 1.00 94.19 88 GLN A O 1
ATOM 720 N N . ALA A 1 89 ? 9.257 -0.749 -8.654 1.00 95.50 89 ALA A N 1
ATOM 721 C CA . ALA A 1 89 ? 8.339 -0.328 -7.606 1.00 95.50 89 ALA A CA 1
ATOM 722 C C . ALA A 1 89 ? 8.989 -0.468 -6.221 1.00 95.50 89 ALA A C 1
ATOM 724 O O . ALA A 1 89 ? 9.003 0.498 -5.457 1.00 95.50 89 ALA A O 1
ATOM 725 N N . ASN A 1 90 ? 9.557 -1.632 -5.904 1.00 95.75 90 ASN A N 1
ATOM 726 C CA . ASN A 1 90 ? 10.154 -1.899 -4.595 1.00 95.75 90 ASN A CA 1
ATOM 727 C C . ASN A 1 90 ? 11.313 -0.940 -4.276 1.00 95.75 90 ASN A C 1
ATOM 729 O O . ASN A 1 90 ? 11.335 -0.383 -3.177 1.00 95.75 90 ASN A O 1
ATOM 733 N N . ASP A 1 91 ?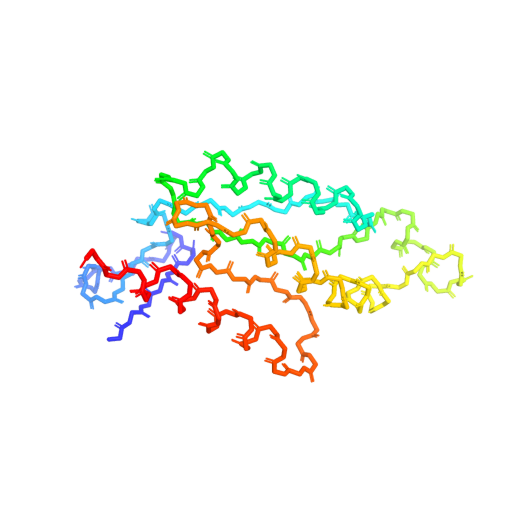 12.192 -0.665 -5.244 1.00 95.56 91 ASP A N 1
ATOM 734 C CA . ASP A 1 91 ? 13.331 0.249 -5.083 1.00 95.56 91 ASP A CA 1
ATOM 735 C C . ASP A 1 91 ? 12.889 1.683 -4.742 1.00 95.56 91 ASP A C 1
ATOM 737 O O . ASP A 1 91 ? 13.551 2.388 -3.983 1.00 95.56 91 ASP A O 1
ATOM 741 N N . ALA A 1 92 ? 11.740 2.122 -5.263 1.00 96.94 92 ALA A N 1
ATOM 742 C CA . ALA A 1 92 ? 11.231 3.477 -5.065 1.00 96.94 92 ALA A CA 1
ATOM 743 C C . ALA A 1 92 ? 10.345 3.647 -3.817 1.00 96.94 92 ALA A C 1
ATOM 745 O O . ALA A 1 92 ? 10.038 4.780 -3.434 1.00 96.94 92 ALA A O 1
ATOM 746 N N . LEU A 1 93 ? 9.892 2.551 -3.196 1.00 96.69 93 LEU A N 1
ATOM 747 C CA . LEU A 1 93 ? 8.834 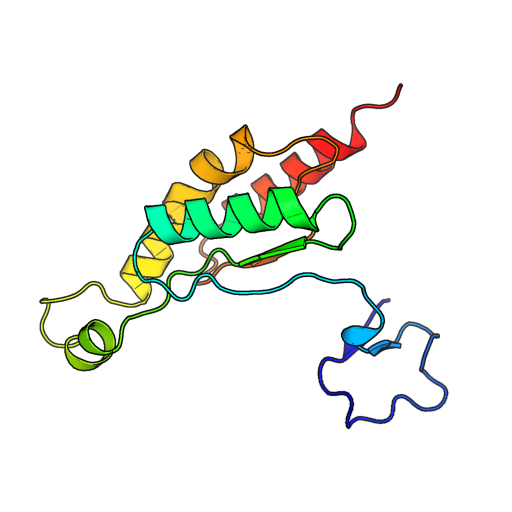2.581 -2.182 1.00 96.69 93 LEU A CA 1
ATOM 748 C C . LEU A 1 93 ? 9.168 3.497 -0.999 1.00 96.69 93 LEU A C 1
ATOM 750 O O . LEU A 1 93 ? 8.338 4.319 -0.610 1.00 96.69 93 LEU A O 1
ATOM 754 N N . VAL A 1 94 ? 10.362 3.357 -0.416 1.00 96.69 94 VAL A N 1
ATOM 755 C CA . VAL A 1 94 ? 10.754 4.102 0.794 1.00 96.69 94 VAL A CA 1
ATOM 756 C C . VAL A 1 94 ? 10.799 5.601 0.510 1.00 96.69 94 VAL A C 1
ATOM 758 O O . VAL A 1 94 ? 10.148 6.376 1.215 1.00 96.69 94 VAL A O 1
ATOM 761 N N . ASP A 1 95 ? 11.498 5.994 -0.554 1.00 96.81 95 ASP A N 1
ATOM 762 C CA . ASP A 1 95 ? 11.693 7.395 -0.936 1.00 96.81 95 ASP A CA 1
ATOM 763 C C . ASP A 1 95 ? 10.377 8.083 -1.309 1.00 96.81 95 ASP A C 1
ATOM 765 O O . ASP A 1 95 ? 10.174 9.270 -1.045 1.00 96.81 95 ASP A O 1
ATOM 769 N N . TYR A 1 96 ? 9.447 7.338 -1.908 1.00 97.50 96 TYR A N 1
ATOM 770 C CA . TYR A 1 96 ? 8.148 7.872 -2.285 1.00 97.50 96 TYR A CA 1
ATOM 771 C C . TYR A 1 96 ? 7.191 7.932 -1.092 1.00 97.50 96 TYR A C 1
ATOM 773 O O . TYR A 1 96 ? 6.518 8.948 -0.894 1.00 97.50 96 TYR A O 1
ATOM 781 N N . LEU A 1 97 ? 7.105 6.876 -0.285 1.00 96.56 97 LEU A N 1
ATOM 782 C CA . LEU A 1 97 ? 6.108 6.795 0.776 1.00 96.56 97 LEU A CA 1
ATOM 783 C C . LEU A 1 97 ? 6.507 7.607 2.010 1.00 96.56 97 LEU A C 1
ATOM 785 O O . LEU A 1 97 ? 5.696 8.3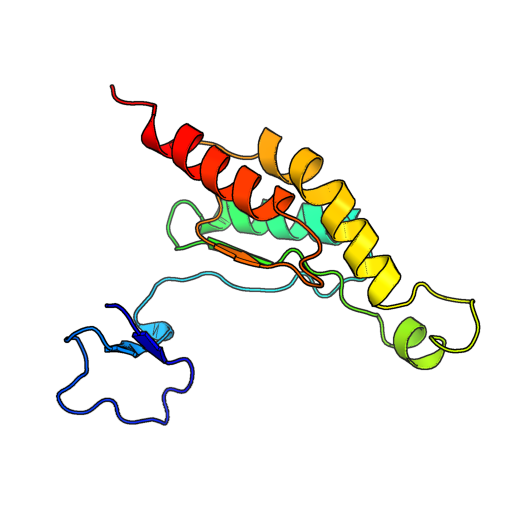99 2.490 1.00 96.56 97 LEU A O 1
ATOM 789 N N . TYR A 1 98 ? 7.729 7.439 2.522 1.00 94.06 98 TYR A N 1
ATOM 790 C CA . TYR A 1 98 ? 8.123 7.975 3.831 1.00 94.06 98 TYR A CA 1
ATOM 791 C C . TYR A 1 98 ? 7.889 9.493 3.983 1.00 94.06 98 TYR A C 1
ATOM 793 O O . TYR A 1 98 ? 7.278 9.888 4.979 1.00 94.06 98 TYR A O 1
ATOM 801 N N . PRO A 1 99 ? 8.230 10.357 3.001 1.00 94.06 99 PRO A N 1
ATOM 802 C CA . PRO A 1 99 ? 8.009 11.805 3.114 1.00 94.06 99 PRO A CA 1
ATOM 803 C C . PRO A 1 99 ? 6.535 12.236 3.119 1.00 94.06 99 PRO A C 1
ATOM 805 O O . PRO A 1 99 ? 6.236 13.396 3.394 1.00 94.06 99 PRO A O 1
ATOM 808 N N . ARG A 1 100 ? 5.607 11.340 2.759 1.00 94.06 100 ARG A N 1
ATOM 809 C CA . ARG A 1 100 ? 4.169 11.630 2.619 1.00 94.06 100 ARG A CA 1
ATOM 810 C C . ARG A 1 100 ? 3.345 11.143 3.807 1.00 94.06 100 ARG A C 1
ATOM 812 O O . ARG A 1 100 ? 2.142 11.396 3.860 1.00 94.06 100 ARG A O 1
ATOM 819 N N . ILE A 1 101 ? 3.981 10.451 4.748 1.00 93.81 101 ILE A N 1
ATOM 820 C CA . ILE A 1 101 ? 3.333 9.951 5.955 1.00 93.81 101 ILE A CA 1
ATOM 821 C C . ILE A 1 101 ? 3.161 11.094 6.949 1.00 93.81 101 ILE A C 1
ATOM 823 O O . ILE A 1 101 ? 4.093 11.825 7.273 1.00 93.81 101 ILE A O 1
ATOM 827 N N . THR A 1 102 ? 1.955 11.203 7.488 1.00 92.19 102 THR A N 1
ATOM 828 C CA . THR A 1 102 ? 1.631 12.073 8.618 1.00 92.19 102 THR A CA 1
ATOM 829 C C . THR A 1 102 ? 0.866 11.276 9.674 1.00 92.19 102 THR A C 1
ATOM 831 O O . THR A 1 102 ? 0.546 10.104 9.482 1.00 92.19 102 THR A O 1
ATOM 834 N N . LYS A 1 103 ? 0.508 11.915 10.791 1.00 89.44 103 LYS A N 1
ATOM 835 C CA . LYS A 1 103 ? -0.288 11.271 11.850 1.00 89.44 103 LYS A CA 1
ATOM 836 C C . LYS A 1 103 ? -1.678 10.820 11.403 1.00 89.44 103 LYS A C 1
ATOM 838 O O . LYS A 1 103 ? -2.251 9.943 12.036 1.00 89.44 103 LYS A O 1
ATOM 843 N N . THR A 1 104 ? -2.243 11.456 10.382 1.00 92.44 104 THR A N 1
ATOM 844 C CA . THR A 1 104 ? -3.613 11.200 9.908 1.00 92.44 104 THR A CA 1
ATOM 845 C C . THR A 1 104 ? -3.654 10.673 8.480 1.00 92.44 104 THR A C 1
ATOM 847 O O . THR A 1 104 ? -4.705 10.238 8.024 1.00 92.44 104 THR A O 1
ATOM 850 N N . VAL A 1 105 ? -2.523 10.701 7.774 1.00 95.75 105 VAL A N 1
ATOM 851 C CA . VAL A 1 105 ? -2.392 10.236 6.394 1.00 95.75 105 VAL A CA 1
ATOM 852 C C . VAL A 1 105 ? -1.248 9.235 6.347 1.00 95.75 105 VAL A C 1
ATOM 854 O O . VAL A 1 105 ? -0.082 9.617 6.287 1.00 95.75 105 VAL A O 1
ATOM 857 N N . TYR A 1 106 ? -1.587 7.955 6.431 1.00 96.75 106 TYR A N 1
ATOM 858 C CA . TYR A 1 106 ? -0.643 6.844 6.414 1.00 96.75 106 TYR A CA 1
ATOM 859 C C . TYR A 1 106 ? -1.361 5.567 5.956 1.00 96.75 106 TYR A C 1
ATOM 861 O O . TYR A 1 106 ? -2.580 5.466 6.113 1.00 96.75 106 TYR A O 1
ATOM 869 N N . PRO A 1 107 ? -0.644 4.581 5.398 1.00 97.38 107 PRO A N 1
ATOM 870 C CA . PRO A 1 107 ? -1.236 3.289 5.097 1.00 97.38 107 PRO A CA 1
ATOM 871 C C . PRO A 1 107 ? -1.281 2.400 6.341 1.00 97.38 107 PRO A C 1
ATOM 873 O O . PRO A 1 107 ? -0.329 2.338 7.116 1.00 97.38 107 PRO A O 1
ATOM 876 N N . ASN A 1 108 ? -2.374 1.659 6.501 1.00 95.56 108 ASN A N 1
ATOM 877 C CA . ASN A 1 108 ? -2.495 0.603 7.507 1.00 95.56 108 ASN A CA 1
ATOM 878 C C . ASN A 1 108 ? -1.914 -0.724 7.005 1.00 95.56 108 ASN A C 1
ATOM 880 O O . ASN A 1 108 ? -1.464 -1.543 7.801 1.00 95.56 108 ASN A O 1
ATOM 884 N N . ILE A 1 109 ? -1.943 -0.937 5.687 1.00 95.19 109 ILE A N 1
ATOM 885 C CA . ILE A 1 109 ? -1.391 -2.113 5.012 1.00 95.19 109 ILE A CA 1
ATOM 886 C C . ILE A 1 109 ? -0.561 -1.622 3.826 1.00 95.19 109 ILE A C 1
ATOM 888 O O . ILE A 1 109 ? -1.036 -0.810 3.032 1.00 95.19 109 ILE A O 1
ATOM 892 N N . VAL A 1 110 ? 0.663 -2.129 3.696 1.00 96.94 110 VAL A N 1
ATOM 893 C CA . VAL A 1 110 ? 1.509 -1.927 2.514 1.00 96.94 110 VAL A CA 1
ATOM 894 C C . VAL A 1 110 ? 1.516 -3.230 1.730 1.00 96.94 110 VAL A C 1
ATOM 896 O O . VAL A 1 110 ? 1.966 -4.255 2.239 1.00 96.94 110 VAL A O 1
ATOM 899 N N . TYR A 1 111 ? 0.963 -3.194 0.521 1.00 95.75 111 TYR A N 1
ATOM 900 C CA . TYR A 1 111 ? 0.852 -4.352 -0.354 1.00 95.75 111 TYR A CA 1
ATOM 901 C C . TYR A 1 111 ? 1.814 -4.189 -1.529 1.00 95.75 111 TYR A C 1
ATOM 903 O O . TYR A 1 111 ? 1.721 -3.207 -2.264 1.00 95.75 111 TYR A O 1
ATOM 911 N N . ILE A 1 112 ? 2.750 -5.128 -1.651 1.00 95.56 112 ILE A N 1
ATOM 912 C CA . ILE A 1 112 ? 3.808 -5.147 -2.665 1.00 95.56 112 ILE A CA 1
ATOM 913 C C . ILE A 1 112 ? 3.879 -6.527 -3.314 1.00 95.56 112 ILE A C 1
ATOM 915 O O . ILE A 1 112 ? 3.487 -7.525 -2.704 1.00 95.56 112 ILE A O 1
ATOM 919 N N . ASP A 1 113 ? 4.460 -6.575 -4.506 1.00 92.50 113 ASP A N 1
ATOM 920 C CA . ASP A 1 113 ? 4.837 -7.820 -5.169 1.00 92.50 113 ASP A CA 1
ATOM 921 C C . ASP A 1 113 ? 6.321 -8.143 -4.950 1.00 92.50 113 ASP A C 1
ATOM 923 O O . ASP A 1 113 ? 7.126 -7.272 -4.616 1.00 92.50 113 ASP A O 1
ATOM 927 N N . ASN A 1 114 ? 6.684 -9.414 -5.168 1.00 92.38 114 ASN A N 1
ATOM 928 C CA . ASN A 1 114 ? 8.062 -9.922 -5.109 1.00 92.38 114 ASN A CA 1
ATOM 929 C C . ASN A 1 114 ? 8.809 -9.446 -3.849 1.00 92.38 114 ASN A C 1
ATOM 931 O O . ASN A 1 114 ? 9.763 -8.678 -3.932 1.00 92.38 114 ASN A O 1
ATOM 935 N N . VAL A 1 115 ? 8.358 -9.871 -2.666 1.00 91.88 115 VAL A N 1
ATOM 936 C CA . VAL A 1 115 ? 9.024 -9.530 -1.400 1.00 91.88 115 VAL A CA 1
ATOM 937 C C . VAL A 1 115 ? 10.423 -10.158 -1.384 1.00 91.88 115 VAL A C 1
ATOM 939 O O . VAL A 1 115 ? 10.553 -11.369 -1.213 1.00 91.88 115 VAL A O 1
ATOM 942 N N . LEU A 1 116 ? 11.459 -9.340 -1.591 1.00 89.75 116 LEU A N 1
ATOM 943 C CA . LEU A 1 116 ? 12.853 -9.795 -1.693 1.00 89.75 116 LEU A CA 1
ATOM 944 C C . LEU A 1 116 ? 13.630 -9.673 -0.378 1.00 89.75 116 LEU A C 1
ATOM 946 O O . LEU A 1 116 ? 14.564 -10.438 -0.147 1.00 89.75 116 LEU A O 1
ATOM 950 N N . ASP A 1 117 ? 13.262 -8.714 0.471 1.00 93.44 117 ASP A N 1
ATOM 951 C CA . ASP A 1 117 ? 14.014 -8.360 1.671 1.00 93.44 117 ASP A CA 1
ATOM 952 C C . ASP A 1 117 ? 13.107 -7.834 2.804 1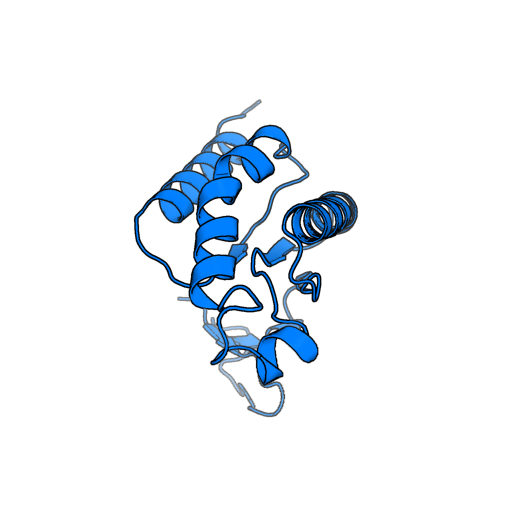.00 93.44 117 ASP A C 1
ATOM 954 O O . ASP A 1 117 ? 11.877 -7.952 2.779 1.00 93.44 117 ASP A O 1
ATOM 958 N N . THR A 1 118 ? 13.726 -7.272 3.844 1.00 96.19 118 THR A N 1
ATOM 959 C CA . THR A 1 118 ? 13.044 -6.729 5.023 1.00 96.19 118 THR A CA 1
ATOM 960 C C . THR A 1 118 ? 12.746 -5.232 4.928 1.00 96.19 118 THR A C 1
ATOM 962 O O . THR A 1 118 ? 12.218 -4.668 5.892 1.00 96.19 118 THR A O 1
ATOM 965 N N . THR A 1 119 ? 13.035 -4.572 3.803 1.00 95.56 119 THR A N 1
ATOM 966 C CA . THR A 1 119 ? 12.903 -3.118 3.629 1.00 95.56 119 THR A CA 1
ATOM 967 C C . THR A 1 119 ? 11.464 -2.671 3.864 1.00 95.56 119 THR A C 1
ATOM 969 O O . THR A 1 119 ? 11.209 -1.829 4.725 1.00 95.56 119 THR A O 1
ATOM 972 N N . THR A 1 120 ? 10.492 -3.306 3.204 1.00 95.25 120 THR A N 1
ATOM 973 C CA . THR A 1 120 ? 9.060 -2.989 3.363 1.00 95.25 120 THR A CA 1
ATOM 974 C C . THR A 1 120 ? 8.555 -3.246 4.783 1.00 95.25 120 THR A C 1
ATOM 976 O O . THR A 1 120 ? 7.754 -2.475 5.313 1.00 95.25 120 THR A O 1
ATOM 979 N N . THR A 1 121 ? 9.060 -4.295 5.439 1.00 95.56 121 THR A N 1
ATOM 980 C CA . THR A 1 121 ? 8.709 -4.594 6.838 1.00 95.56 121 THR A CA 1
ATOM 981 C C . THR A 1 121 ? 9.276 -3.531 7.780 1.00 95.56 121 THR A C 1
ATOM 983 O O . THR A 1 121 ? 8.571 -3.036 8.657 1.00 95.56 121 THR A O 1
ATOM 986 N N . THR A 1 122 ? 10.531 -3.132 7.571 1.00 96.38 122 THR A N 1
ATOM 987 C CA . THR A 1 122 ? 11.192 -2.060 8.327 1.00 96.38 122 THR A CA 1
ATOM 988 C C . THR A 1 122 ? 10.464 -0.735 8.143 1.00 96.38 122 THR A C 1
ATOM 990 O O . THR A 1 122 ? 10.207 -0.037 9.123 1.00 96.38 122 THR A O 1
ATOM 993 N N . LEU A 1 123 ? 10.058 -0.418 6.909 1.00 95.88 123 LEU A N 1
ATOM 994 C CA . LEU A 1 123 ? 9.252 0.758 6.619 1.00 95.88 123 LEU A CA 1
ATOM 995 C C . LEU A 1 123 ? 7.941 0.710 7.401 1.00 95.88 123 LEU A C 1
ATOM 997 O O . LEU A 1 123 ? 7.670 1.651 8.135 1.00 95.88 123 LEU A O 1
ATOM 1001 N N . ALA A 1 124 ? 7.178 -0.387 7.339 1.00 95.81 124 ALA A N 1
ATOM 1002 C CA . ALA A 1 124 ? 5.923 -0.537 8.083 1.00 95.81 124 ALA A CA 1
ATOM 1003 C C . ALA A 1 124 ? 6.096 -0.336 9.604 1.00 95.81 124 ALA A C 1
ATOM 1005 O O . ALA A 1 124 ? 5.272 0.322 10.244 1.00 95.81 124 ALA A O 1
ATOM 1006 N N . LEU A 1 125 ? 7.191 -0.838 10.187 1.00 94.69 125 LEU A N 1
ATOM 1007 C CA . LEU A 1 125 ? 7.537 -0.572 11.588 1.00 94.69 125 LEU A CA 1
ATOM 1008 C C . LEU A 1 125 ? 7.822 0.915 11.836 1.00 94.69 125 LEU A C 1
ATOM 1010 O O . LEU A 1 125 ? 7.338 1.468 12.825 1.00 94.69 125 LEU A O 1
ATOM 1014 N N . ALA A 1 126 ? 8.553 1.576 10.936 1.00 93.06 126 ALA A N 1
ATOM 1015 C CA . ALA A 1 126 ? 8.812 3.010 11.017 1.00 93.06 126 ALA A CA 1
ATOM 1016 C C . ALA A 1 126 ? 7.521 3.840 10.900 1.00 93.06 126 ALA A C 1
ATOM 1018 O O . ALA A 1 126 ? 7.372 4.812 11.635 1.00 93.06 126 ALA A O 1
ATOM 1019 N N . ILE A 1 127 ? 6.552 3.441 10.062 1.00 94.44 127 ILE A N 1
ATOM 1020 C CA . ILE A 1 127 ? 5.221 4.077 10.002 1.00 94.44 127 ILE A CA 1
ATOM 1021 C C . ILE A 1 127 ? 4.541 3.996 11.368 1.00 94.44 127 ILE A C 1
ATOM 1023 O O . ILE A 1 127 ? 4.120 5.019 11.907 1.00 94.44 127 ILE A O 1
ATOM 1027 N N . ASN A 1 128 ? 4.481 2.796 11.955 1.00 92.88 128 ASN A N 1
ATOM 1028 C CA . ASN A 1 128 ? 3.887 2.596 13.277 1.00 92.88 128 ASN A CA 1
ATOM 1029 C C . ASN A 1 128 ? 4.580 3.455 14.333 1.00 92.88 128 ASN A C 1
ATOM 1031 O O . ASN A 1 128 ? 3.905 4.087 15.143 1.00 92.88 128 ASN A O 1
ATOM 1035 N N . TRP A 1 129 ? 5.913 3.524 14.306 1.00 89.62 129 TRP A N 1
ATOM 1036 C CA . TRP A 1 129 ? 6.657 4.397 15.202 1.00 89.62 129 TRP A CA 1
ATOM 1037 C C . TRP A 1 129 ? 6.273 5.861 14.986 1.00 89.62 129 TRP A C 1
ATOM 1039 O O . TRP A 1 129 ? 5.870 6.517 15.939 1.00 89.62 129 TRP A O 1
ATOM 1049 N N . THR A 1 130 ? 6.303 6.379 13.760 1.00 85.75 130 THR A N 1
ATOM 1050 C CA . THR A 1 130 ? 5.955 7.777 13.444 1.00 85.75 130 THR A CA 1
ATOM 1051 C C . THR A 1 130 ? 4.532 8.142 13.872 1.00 85.75 130 THR A C 1
ATOM 1053 O O . THR A 1 130 ? 4.305 9.222 14.415 1.00 85.75 130 THR A O 1
ATOM 1056 N N . VAL A 1 131 ? 3.568 7.242 13.677 1.00 86.50 131 VAL A N 1
ATOM 1057 C CA . VAL A 1 131 ? 2.161 7.481 14.024 1.00 86.50 131 VAL A CA 1
ATOM 1058 C C . VAL A 1 131 ? 1.922 7.373 15.538 1.00 86.50 131 VAL A C 1
ATOM 1060 O O . VAL A 1 131 ? 1.180 8.185 16.091 1.00 86.50 131 VAL A O 1
ATOM 1063 N N . LEU A 1 132 ? 2.557 6.416 16.230 1.00 81.50 132 LEU A N 1
ATOM 1064 C CA . LEU A 1 132 ? 2.269 6.091 17.639 1.00 81.50 132 LEU A CA 1
ATOM 1065 C C . LEU A 1 132 ? 3.208 6.755 18.660 1.00 81.50 132 LEU A C 1
ATOM 1067 O O . LEU A 1 132 ? 2.826 6.914 19.821 1.00 81.50 132 LEU A O 1
ATOM 1071 N N . SER A 1 133 ? 4.432 7.121 18.272 1.00 73.81 133 SER A N 1
ATOM 1072 C CA . SER A 1 133 ? 5.440 7.677 19.195 1.00 73.81 133 SER A CA 1
ATOM 1073 C C . SER A 1 133 ? 5.177 9.132 19.581 1.00 73.81 133 SER A C 1
ATOM 1075 O O . SER A 1 133 ? 5.645 9.581 20.626 1.00 73.81 133 SER A O 1
ATOM 1077 N N . TYR A 1 134 ? 4.354 9.857 18.822 1.00 55.44 134 TYR A N 1
ATOM 1078 C CA . TYR A 1 134 ? 3.850 11.158 19.247 1.00 55.44 134 TYR A CA 1
ATOM 1079 C C . TYR A 1 134 ? 2.735 11.008 20.291 1.00 55.44 134 TYR A C 1
ATOM 1081 O O . TYR A 1 134 ? 1.552 11.218 20.008 1.00 55.44 134 TYR A O 1
ATOM 1089 N N . LYS A 1 135 ? 3.117 10.691 21.527 1.00 51.94 135 LYS A N 1
ATOM 1090 C CA . LYS A 1 135 ? 2.278 10.987 22.690 1.00 51.94 135 LYS A CA 1
ATOM 1091 C C . LYS A 1 135 ? 2.326 12.498 22.959 1.00 51.94 135 LYS A C 1
ATOM 1093 O O . LYS A 1 135 ? 3.371 13.116 22.777 1.00 51.94 135 LYS A O 1
ATOM 1098 N N . LYS A 1 136 ? 1.160 13.070 23.280 1.00 48.34 136 LYS A N 1
ATOM 1099 C CA . LYS A 1 136 ? 1.003 14.459 23.742 1.00 48.34 136 LYS A CA 1
ATOM 1100 C C . LYS A 1 136 ? 1.902 14.749 24.937 1.00 48.34 136 LYS A C 1
ATOM 1102 O O . LYS A 1 136 ? 2.040 13.827 25.771 1.00 48.34 136 LYS A O 1
#

Sequence (136 aa):
MLFVVKNSDVSLGERYGKGFFYLNDFNMYNRYSNTENLFNMGSDQFKKMHEYAPSHYFLLSWTLTQSSIQAITCATTVSDSIKELVNQANDALVDYLYPRITKTVYPNIVYIDNVLDTTTTTLALAINWTVLSYKK